Protein AF-A0A920W713-F1 (afdb_monomer_lite)

pLDDT: mean 80.55, std 14.11, range [51.75, 95.44]

Sequence (42 aa):
MRFGLNDGAEPTLAELGEKFSLTRERIRQIEAAALRKLRDPS

Secondary structure (DSSP, 8-state):
--SSTTTS----HHHHHHHHT--HHHHHHHHHHHHHHHH---

Structure (mmCIF, N/CA/C/O backbone):
data_AF-A0A920W713-F1
#
_entry.id   AF-A0A920W713-F1
#
loop_
_atom_site.group_PDB
_atom_site.id
_atom_site.type_symbol
_atom_site.label_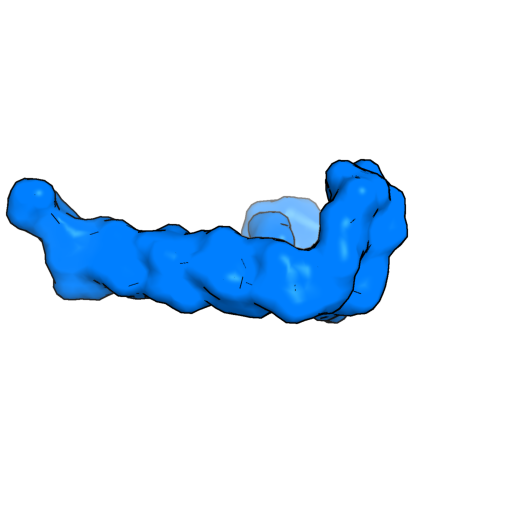atom_id
_atom_site.label_alt_id
_atom_site.label_comp_id
_atom_site.label_asym_id
_atom_site.label_entity_id
_atom_site.label_seq_id
_atom_site.pdbx_PDB_ins_code
_atom_site.Cartn_x
_atom_site.Cartn_y
_atom_site.Cartn_z
_atom_site.occupancy
_atom_site.B_iso_or_equiv
_atom_site.auth_seq_id
_atom_site.auth_comp_id
_atom_site.auth_asym_id
_atom_site.auth_atom_id
_atom_site.pdbx_PDB_model_num
ATOM 1 N N . MET A 1 1 ? -7.470 -2.154 -9.932 1.00 60.53 1 MET A N 1
ATOM 2 C CA . MET A 1 1 ? -6.375 -1.179 -9.694 1.00 60.53 1 MET A CA 1
ATOM 3 C C . MET A 1 1 ? -5.281 -1.601 -8.697 1.00 60.53 1 MET A C 1
ATOM 5 O O . MET A 1 1 ? -4.428 -0.785 -8.386 1.00 60.53 1 MET A O 1
ATOM 9 N N . ARG A 1 2 ? -5.159 -2.878 -8.311 1.00 51.75 2 ARG A N 1
ATOM 10 C CA . ARG A 1 2 ? -3.841 -3.472 -7.986 1.00 51.75 2 ARG A CA 1
ATOM 11 C C . ARG A 1 2 ? -3.734 -4.967 -8.325 1.00 51.75 2 ARG A C 1
ATOM 13 O O . ARG A 1 2 ? -2.817 -5.631 -7.892 1.00 51.75 2 ARG A O 1
ATOM 20 N N . PHE A 1 3 ? -4.707 -5.429 -9.109 1.00 54.00 3 PHE A N 1
ATOM 21 C CA . PHE A 1 3 ? -4.909 -6.804 -9.568 1.00 54.00 3 PHE A CA 1
ATOM 22 C C . PHE A 1 3 ? -5.378 -6.807 -11.033 1.00 54.00 3 PHE A C 1
ATOM 24 O O . PHE A 1 3 ? -6.309 -7.514 -11.393 1.00 54.00 3 PHE A O 1
ATOM 31 N N . GLY A 1 4 ? -4.894 -5.867 -11.853 1.00 56.66 4 GLY A N 1
ATOM 32 C CA . GLY A 1 4 ? -5.229 -5.825 -13.286 1.00 56.66 4 GLY A CA 1
ATOM 33 C C . GLY A 1 4 ? -6.701 -5.567 -13.667 1.00 56.66 4 GLY A C 1
ATOM 34 O O . GLY A 1 4 ? -7.003 -5.548 -14.849 1.00 56.66 4 GLY A O 1
ATOM 35 N N . LEU A 1 5 ? -7.614 -5.311 -12.717 1.00 60.56 5 LEU A N 1
ATOM 36 C CA . LEU A 1 5 ? -9.073 -5.259 -12.964 1.00 60.56 5 LEU A CA 1
ATOM 37 C C . LEU A 1 5 ? -9.607 -4.182 -13.943 1.00 60.56 5 LEU A C 1
ATOM 39 O O . LEU A 1 5 ? -10.804 -4.182 -14.190 1.00 60.56 5 LEU A O 1
ATOM 43 N N . ASN A 1 6 ? -8.774 -3.281 -14.477 1.00 58.81 6 ASN A N 1
ATOM 44 C CA . ASN A 1 6 ? -9.219 -2.262 -15.448 1.00 58.81 6 ASN A CA 1
ATOM 45 C C . ASN A 1 6 ? -8.403 -2.273 -16.749 1.00 58.81 6 ASN A C 1
ATOM 47 O O . ASN A 1 6 ? -8.998 -2.233 -17.814 1.00 58.81 6 ASN A O 1
ATOM 51 N N . ASP A 1 7 ? -7.069 -2.357 -16.667 1.00 58.50 7 ASP A N 1
ATOM 52 C CA . ASP A 1 7 ? -6.192 -2.069 -17.817 1.00 58.50 7 ASP A CA 1
ATOM 53 C C . ASP A 1 7 ? -5.139 -3.166 -18.083 1.00 58.50 7 ASP A C 1
ATOM 55 O O . ASP A 1 7 ? -4.177 -2.949 -18.813 1.00 58.50 7 ASP A O 1
ATOM 59 N N . GLY A 1 8 ? -5.268 -4.345 -17.459 1.00 57.50 8 GLY A N 1
ATOM 60 C CA . GLY A 1 8 ? -4.355 -5.486 -17.651 1.00 57.50 8 GLY A CA 1
ATOM 61 C C . GLY A 1 8 ? -2.951 -5.330 -17.044 1.00 57.50 8 GLY A C 1
ATOM 62 O O . GLY A 1 8 ? -2.294 -6.334 -16.789 1.00 57.50 8 GLY A O 1
ATOM 63 N N . ALA A 1 9 ? -2.512 -4.108 -16.735 1.00 63.38 9 ALA A N 1
ATOM 64 C CA . ALA A 1 9 ? -1.266 -3.837 -16.025 1.00 63.38 9 ALA A CA 1
ATOM 65 C C . ALA A 1 9 ? -1.520 -3.593 -14.529 1.00 63.38 9 ALA A C 1
ATOM 67 O O . ALA A 1 9 ? -2.343 -2.760 -14.136 1.00 63.38 9 ALA A O 1
ATOM 68 N N . GLU A 1 10 ? -0.812 -4.326 -13.673 1.00 67.31 10 GLU A N 1
ATOM 69 C CA . GLU A 1 10 ? -0.766 -4.062 -12.237 1.00 67.31 10 GLU A CA 1
ATOM 70 C C . GLU A 1 10 ? 0.238 -2.935 -11.966 1.00 67.31 10 GLU A C 1
ATOM 72 O O . GLU A 1 10 ? 1.437 -3.149 -12.143 1.00 67.31 10 GLU A O 1
ATOM 77 N N . PRO A 1 11 ? -0.207 -1.737 -11.538 1.00 77.75 11 PRO A N 1
ATOM 78 C CA . PRO A 1 11 ? 0.724 -0.667 -11.221 1.00 77.75 11 PRO A CA 1
ATOM 79 C C . PRO A 1 11 ? 1.541 -1.048 -9.983 1.00 77.75 11 PRO A C 1
ATOM 81 O O . PRO A 1 11 ? 1.010 -1.520 -8.968 1.00 77.75 11 PRO A O 1
ATOM 84 N N . THR A 1 12 ? 2.845 -0.820 -10.052 1.00 87.00 12 THR A N 1
ATOM 85 C CA . THR A 1 12 ? 3.766 -1.019 -8.938 1.00 87.00 12 THR A CA 1
ATOM 86 C C . THR A 1 12 ? 3.476 -0.033 -7.802 1.00 87.00 12 THR A C 1
ATOM 88 O O . THR A 1 12 ? 2.876 1.031 -7.979 1.00 87.00 12 THR A O 1
ATOM 91 N N . LEU A 1 13 ? 3.958 -0.354 -6.596 1.00 86.44 13 LEU A N 1
ATOM 92 C CA . LEU A 1 13 ? 3.890 0.552 -5.441 1.00 86.44 13 LEU A CA 1
ATOM 93 C C . LEU A 1 13 ? 4.497 1.935 -5.718 1.00 86.44 13 LEU A C 1
ATOM 95 O O . LEU A 1 13 ? 4.056 2.917 -5.129 1.00 86.44 13 LEU A O 1
ATOM 99 N N . ALA A 1 14 ? 5.532 1.990 -6.559 1.00 83.12 14 ALA A N 1
ATOM 100 C CA . ALA A 1 14 ? 6.228 3.223 -6.903 1.00 83.12 14 ALA A CA 1
ATOM 101 C C . ALA A 1 14 ? 5.388 4.086 -7.853 1.00 83.12 14 ALA A C 1
ATOM 103 O O . ALA A 1 14 ? 5.199 5.264 -7.581 1.00 83.12 14 ALA A O 1
ATOM 104 N N . GLU A 1 15 ? 4.798 3.489 -8.891 1.00 86.12 15 GLU A N 1
ATOM 105 C CA . GLU A 1 15 ? 3.912 4.197 -9.828 1.00 86.12 15 GLU A CA 1
ATOM 106 C C . GLU A 1 15 ? 2.656 4.737 -9.137 1.00 86.12 15 GLU A C 1
ATOM 108 O O . GLU A 1 15 ? 2.222 5.857 -9.403 1.00 86.12 15 GLU A O 1
ATOM 113 N N . LEU A 1 16 ? 2.085 3.971 -8.202 1.00 88.06 16 LEU A N 1
ATOM 114 C CA . LEU A 1 16 ? 0.996 4.456 -7.353 1.00 88.06 16 LEU A CA 1
ATOM 115 C C . LEU A 1 16 ? 1.466 5.574 -6.415 1.00 88.06 16 LEU A C 1
ATOM 117 O O . LEU A 1 16 ? 0.718 6.515 -6.169 1.00 88.06 16 LEU A O 1
ATOM 121 N N . GLY A 1 17 ? 2.694 5.486 -5.904 1.00 89.69 17 GLY A N 1
ATOM 122 C CA . GLY A 1 17 ? 3.290 6.536 -5.087 1.00 89.69 17 GLY A CA 1
ATOM 123 C C . GLY A 1 17 ? 3.365 7.864 -5.839 1.00 89.69 17 GLY A C 1
ATOM 124 O O . GLY A 1 17 ? 2.815 8.857 -5.372 1.00 89.69 17 GLY A O 1
ATOM 125 N N . GLU A 1 18 ? 3.932 7.854 -7.045 1.00 90.25 18 GLU A N 1
ATOM 126 C CA . GLU A 1 18 ? 3.992 9.028 -7.927 1.00 90.25 18 GLU A CA 1
ATOM 127 C C . GLU A 1 18 ? 2.589 9.559 -8.261 1.00 90.25 18 GLU A C 1
ATOM 129 O O . GLU A 1 18 ? 2.294 10.736 -8.048 1.00 90.25 18 GLU A O 1
ATOM 134 N N . LYS A 1 19 ? 1.672 8.678 -8.689 1.00 89.75 19 LYS A N 1
ATOM 135 C CA . LYS A 1 19 ? 0.302 9.052 -9.083 1.00 89.75 19 LYS A CA 1
ATOM 136 C C . LYS A 1 19 ? -0.493 9.728 -7.964 1.00 89.75 19 LYS A C 1
ATOM 138 O O . LYS A 1 19 ? -1.301 10.611 -8.238 1.00 89.75 19 LYS A O 1
ATOM 143 N N . PHE A 1 20 ? -0.312 9.280 -6.725 1.00 89.12 20 PHE A N 1
ATOM 144 C CA . PHE A 1 20 ? -1.035 9.804 -5.565 1.00 89.12 20 PHE A CA 1
ATOM 145 C C . PHE A 1 20 ? -0.207 10.797 -4.739 1.00 89.12 20 PHE A C 1
ATOM 147 O O . PHE A 1 20 ? -0.681 11.247 -3.698 1.00 89.12 20 PHE A O 1
ATOM 154 N N . SER A 1 21 ? 1.010 11.136 -5.183 1.00 92.88 21 SER A N 1
ATOM 155 C CA . SER A 1 21 ? 1.976 11.947 -4.426 1.00 92.88 21 SER A CA 1
ATOM 156 C C . SER A 1 21 ? 2.205 11.415 -3.003 1.00 92.88 21 SER A C 1
ATOM 158 O O . SER A 1 21 ? 2.308 12.163 -2.031 1.00 92.88 21 SER A O 1
ATOM 160 N N . LEU A 1 22 ? 2.253 10.089 -2.874 1.00 92.56 22 LEU A N 1
ATOM 161 C CA . LEU A 1 22 ? 2.472 9.366 -1.628 1.00 92.56 22 LEU A CA 1
ATOM 162 C C . LEU A 1 22 ? 3.770 8.569 -1.702 1.00 92.56 22 LEU A C 1
ATOM 164 O O . LEU A 1 22 ? 4.205 8.120 -2.757 1.00 92.56 22 LEU A O 1
ATOM 168 N N . THR A 1 23 ? 4.378 8.314 -0.549 1.00 94.00 23 THR A N 1
ATOM 169 C CA . THR A 1 23 ? 5.551 7.440 -0.506 1.00 94.00 23 THR A CA 1
ATOM 170 C C . THR A 1 23 ? 5.166 5.993 -0.822 1.00 94.00 23 THR A C 1
ATOM 172 O O . THR A 1 23 ? 4.065 5.532 -0.503 1.00 94.00 23 THR A O 1
ATOM 175 N N . ARG A 1 24 ? 6.119 5.232 -1.373 1.00 92.19 24 ARG A N 1
ATOM 176 C CA . ARG A 1 24 ? 5.983 3.784 -1.612 1.00 92.19 24 ARG A CA 1
ATOM 177 C C . ARG A 1 24 ? 5.488 3.035 -0.368 1.00 92.19 24 ARG A C 1
ATOM 179 O O . ARG A 1 24 ? 4.618 2.170 -0.458 1.00 92.19 24 ARG A O 1
ATOM 186 N N . GLU A 1 25 ? 6.030 3.386 0.797 1.00 93.75 25 GLU A N 1
ATOM 187 C CA . GLU A 1 25 ? 5.657 2.770 2.072 1.00 93.75 25 GLU A CA 1
ATOM 188 C C . GLU A 1 25 ? 4.217 3.108 2.472 1.00 93.75 25 GLU A C 1
ATOM 190 O O . GLU A 1 25 ? 3.495 2.250 2.983 1.00 93.75 25 GLU A O 1
ATOM 195 N N . ARG A 1 26 ? 3.746 4.323 2.170 1.00 91.19 26 ARG A N 1
ATOM 196 C CA . ARG A 1 26 ? 2.356 4.690 2.432 1.00 91.19 26 ARG A CA 1
ATOM 197 C C . ARG A 1 26 ? 1.381 3.881 1.578 1.00 91.19 26 ARG A C 1
ATOM 199 O O . ARG A 1 26 ? 0.382 3.398 2.109 1.00 91.19 26 ARG A O 1
ATOM 206 N N . ILE A 1 27 ? 1.687 3.669 0.297 1.00 93.88 27 ILE A N 1
ATOM 207 C CA . ILE A 1 27 ? 0.881 2.799 -0.576 1.00 93.88 27 ILE A CA 1
ATOM 208 C C . ILE A 1 27 ? 0.881 1.348 -0.058 1.00 93.88 27 ILE A C 1
ATOM 210 O O . ILE A 1 27 ? -0.175 0.712 -0.023 1.00 93.88 27 ILE A O 1
ATOM 214 N N . ARG A 1 28 ? 2.029 0.836 0.418 1.00 93.19 28 ARG A N 1
ATOM 215 C CA . ARG A 1 28 ? 2.134 -0.508 1.022 1.00 93.19 28 ARG A CA 1
ATOM 216 C C . ARG A 1 28 ? 1.208 -0.667 2.231 1.00 93.19 28 ARG A C 1
ATOM 218 O O . ARG A 1 28 ? 0.502 -1.667 2.341 1.00 93.19 28 ARG A O 1
ATOM 225 N N . GLN A 1 29 ? 1.180 0.321 3.124 1.00 95.44 29 GLN A N 1
ATOM 226 C CA . GLN A 1 29 ? 0.301 0.309 4.298 1.00 95.44 29 GLN A CA 1
ATOM 227 C C . GLN A 1 29 ? -1.185 0.316 3.919 1.00 95.44 29 GLN A C 1
ATOM 229 O O . GLN A 1 29 ? -1.972 -0.415 4.520 1.00 95.44 29 GLN A O 1
ATOM 234 N N . ILE A 1 30 ? -1.571 1.126 2.927 1.00 92.88 30 ILE A N 1
ATOM 235 C CA . ILE A 1 30 ? -2.961 1.208 2.454 1.00 92.88 30 ILE A CA 1
ATOM 236 C C . ILE A 1 30 ? -3.414 -0.141 1.884 1.00 92.88 30 ILE A C 1
ATOM 238 O O . ILE A 1 30 ? -4.508 -0.598 2.210 1.00 92.88 30 ILE A O 1
ATOM 242 N N . GLU A 1 31 ? -2.574 -0.817 1.097 1.00 90.19 31 GLU A N 1
ATOM 243 C CA . GLU A 1 31 ? -2.886 -2.162 0.597 1.00 90.19 31 GLU A CA 1
ATOM 244 C C . GLU A 1 31 ? -3.022 -3.185 1.720 1.00 90.19 31 GLU A C 1
ATOM 246 O O . GLU A 1 31 ? -3.992 -3.937 1.728 1.00 90.19 31 GLU A O 1
ATOM 251 N N . ALA A 1 32 ? -2.108 -3.194 2.693 1.00 91.75 32 ALA A N 1
ATOM 252 C CA . ALA A 1 32 ? -2.208 -4.103 3.831 1.00 91.75 32 ALA A CA 1
ATOM 253 C C . ALA A 1 32 ? -3.518 -3.888 4.613 1.00 91.75 32 ALA A C 1
ATOM 255 O O . ALA A 1 32 ? -4.188 -4.851 4.990 1.00 91.75 32 ALA A O 1
ATOM 256 N N . ALA A 1 33 ? -3.919 -2.629 4.813 1.00 91.19 33 ALA A N 1
ATOM 257 C CA . ALA A 1 33 ? -5.180 -2.290 5.465 1.00 91.19 33 ALA A CA 1
ATOM 258 C C . ALA A 1 33 ? -6.401 -2.725 4.637 1.00 91.19 33 ALA A C 1
ATOM 260 O O . ALA A 1 33 ? -7.360 -3.250 5.201 1.00 91.19 33 ALA A O 1
ATOM 261 N N . ALA A 1 34 ? -6.364 -2.537 3.315 1.00 89.56 34 ALA A N 1
ATOM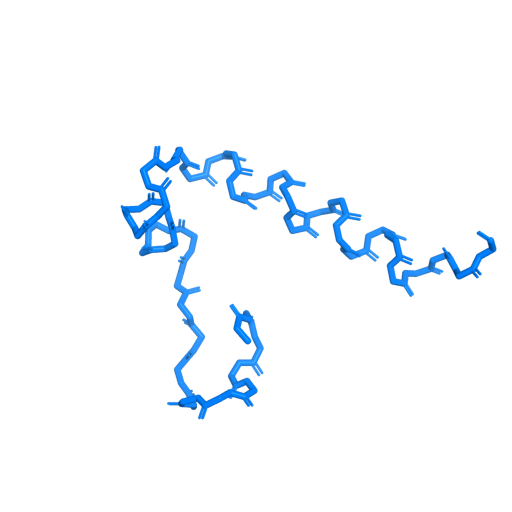 262 C CA . ALA A 1 34 ? -7.425 -2.965 2.408 1.00 89.56 34 ALA A CA 1
ATOM 263 C C . ALA A 1 34 ? -7.568 -4.494 2.387 1.00 89.56 34 ALA A C 1
ATOM 265 O O . ALA A 1 34 ? -8.668 -5.005 2.570 1.00 89.56 34 ALA A O 1
ATOM 266 N N . LEU A 1 35 ? -6.458 -5.229 2.263 1.00 88.94 35 LEU A N 1
ATOM 267 C CA . LEU A 1 35 ? -6.4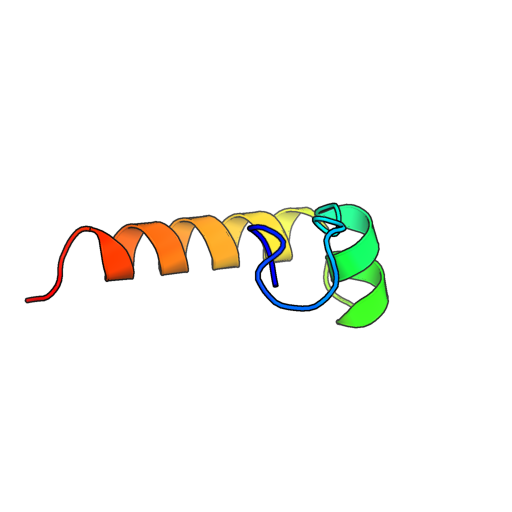43 -6.693 2.328 1.00 88.94 35 LEU A CA 1
ATOM 268 C C . LEU A 1 35 ? -6.974 -7.209 3.666 1.00 88.94 35 LEU A C 1
ATOM 270 O O . LEU A 1 35 ? -7.706 -8.193 3.692 1.00 88.94 35 LEU A O 1
ATOM 274 N N . ARG A 1 36 ? -6.646 -6.535 4.774 1.00 89.94 36 ARG A N 1
ATOM 275 C CA . ARG A 1 36 ? -7.194 -6.879 6.088 1.00 89.94 36 ARG A CA 1
ATOM 276 C C . ARG A 1 36 ? -8.712 -6.688 6.136 1.00 89.94 36 ARG A C 1
ATOM 278 O O . ARG A 1 36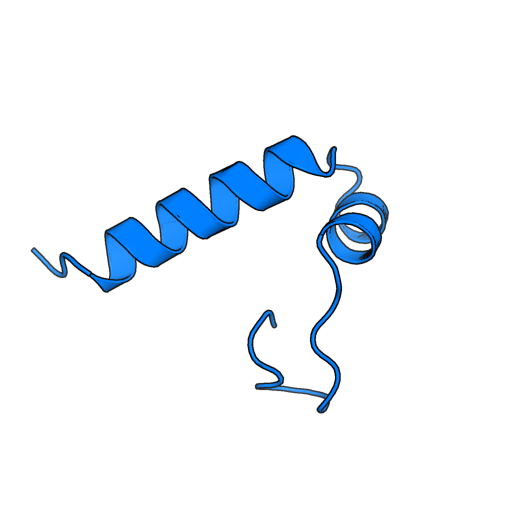 ? -9.396 -7.595 6.584 1.00 89.94 36 ARG A O 1
ATOM 285 N N . LYS A 1 37 ? -9.232 -5.558 5.638 1.00 85.25 37 LYS A N 1
ATOM 286 C CA . LYS A 1 37 ? -10.684 -5.296 5.557 1.00 85.25 37 LYS A CA 1
ATOM 287 C C . LYS A 1 37 ? -11.423 -6.291 4.659 1.00 85.25 37 LYS A C 1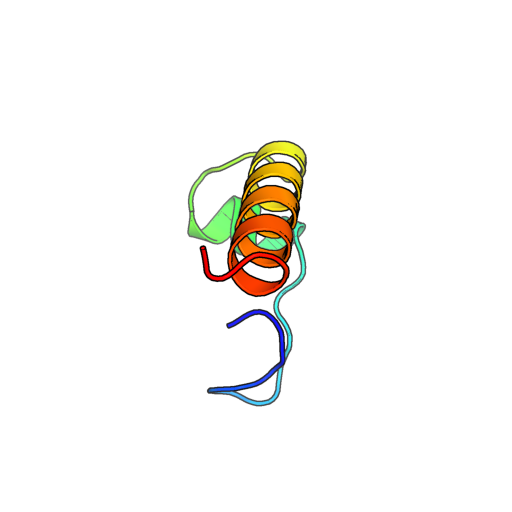
ATOM 289 O O . LYS A 1 37 ? -12.573 -6.596 4.916 1.00 85.25 37 LYS A O 1
ATOM 294 N N . LEU A 1 38 ? -10.776 -6.791 3.608 1.00 86.00 38 LEU A N 1
ATOM 295 C CA . LEU A 1 38 ? -11.366 -7.806 2.729 1.00 86.00 38 LEU A CA 1
ATOM 296 C C . LEU A 1 38 ? -11.369 -9.209 3.354 1.00 86.00 38 LEU A C 1
ATOM 298 O O . LEU A 1 38 ? -12.198 -10.033 2.985 1.00 86.00 38 LEU A O 1
ATOM 302 N N . ARG A 1 39 ? -10.432 -9.497 4.268 1.00 82.38 39 ARG A N 1
ATOM 303 C CA . ARG A 1 39 ? -10.330 -10.790 4.964 1.00 82.38 39 ARG A CA 1
ATOM 304 C C . ARG A 1 39 ? -11.263 -10.917 6.166 1.00 82.38 39 ARG A C 1
ATOM 306 O O . ARG A 1 39 ? -11.524 -12.041 6.575 1.00 82.38 39 ARG A O 1
ATOM 313 N N . ASP A 1 40 ? -11.741 -9.806 6.714 1.00 76.50 40 ASP A N 1
ATOM 314 C CA . ASP A 1 40 ? -12.658 -9.783 7.854 1.00 76.50 40 ASP A CA 1
ATOM 315 C C . ASP A 1 40 ? -13.866 -8.890 7.517 1.00 76.50 40 ASP A C 1
ATOM 317 O O . ASP A 1 40 ? -13.779 -7.670 7.666 1.00 76.50 40 ASP A O 1
ATOM 321 N N . PRO A 1 41 ? -14.951 -9.468 6.966 1.00 61.25 41 PRO A N 1
ATOM 322 C CA . PRO A 1 41 ? -16.136 -8.723 6.543 1.00 61.25 41 PRO A CA 1
ATOM 323 C C . PRO A 1 41 ? -17.122 -8.413 7.689 1.00 61.25 41 PRO A C 1
ATOM 325 O O . PRO A 1 41 ? -18.283 -8.124 7.402 1.00 61.25 41 PRO A O 1
ATOM 328 N N . SER A 1 42 ? -16.688 -8.501 8.952 1.00 61.72 42 SER A N 1
ATOM 329 C CA . SER A 1 42 ? -17.530 -8.264 10.136 1.00 61.72 42 SER A CA 1
ATOM 330 C C . SER A 1 42 ? -17.901 -6.792 10.335 1.00 61.72 42 SER A C 1
ATOM 332 O O . SER A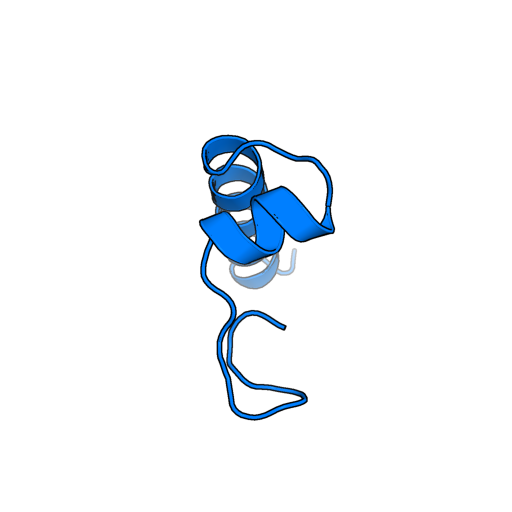 1 42 ? -17.008 -5.921 10.197 1.00 61.72 42 SER A O 1
#

Radius of gyration: 11.33 Å; chains: 1; bounding box: 24×23×28 Å

Foldseek 3Di:
DQPCPPPNDHDQLVNVCVVVVHDSVVSVVVVVVVVVCVVDVD